Protein AF-A0A914T4J1-F1 (afdb_monomer_lite)

pLDDT: mean 85.5, std 11.5, range [46.81, 94.56]

Secondary structure (DSSP, 8-state):
------HHHHHHHHHHHHHHHHHHHHHHHHHHHHHHHHHHT-TT-HHHHHHHHHHHHHH-TTSHHHHHHHH-PPP-

Sequence (76 aa):
MIYPYSLHSLQINISLQSLLLTMDKQQQQEAAQHAHKSNQNNPNNHEYKAAMDNHANQLNPNNPVYEASRSGEKAQ

Radius of gyration: 27.46 Å; chains: 1; bounding box: 57×19×76 Å

Foldseek 3Di:
DDDDPPPVNVVVVVVVVVVVVVVVVVVVVVVVVVVVVCQCCPCPNPVVVVVVVLVVLCPDPVHVNVVCVVVVNDDD

Structure (mmCIF, N/CA/C/O backbone):
data_AF-A0A914T4J1-F1
#
_entry.id   AF-A0A914T4J1-F1
#
loop_
_atom_site.group_PDB
_atom_site.id
_atom_site.type_symbol
_atom_site.label_atom_id
_atom_site.label_alt_id
_atom_site.label_comp_id
_atom_site.label_asym_id
_atom_site.label_entity_id
_atom_site.label_seq_id
_atom_site.pdbx_PDB_ins_code
_atom_site.Cartn_x
_atom_site.Cartn_y
_atom_site.Cartn_z
_atom_site.occupancy
_atom_site.B_iso_or_equiv
_atom_site.auth_seq_id
_atom_site.auth_comp_id
_atom_site.auth_asym_id
_atom_site.auth_atom_id
_atom_site.pdbx_PDB_model_num
ATOM 1 N N . MET A 1 1 ? 38.954 -5.071 -44.816 1.00 46.81 1 MET A N 1
ATOM 2 C CA . MET A 1 1 ? 38.765 -3.771 -44.138 1.00 46.81 1 MET A CA 1
ATOM 3 C C . MET A 1 1 ? 38.256 -4.058 -42.734 1.00 46.81 1 MET A C 1
ATOM 5 O O . MET A 1 1 ? 37.075 -4.321 -42.571 1.00 46.81 1 MET A O 1
ATOM 9 N N . ILE A 1 2 ? 39.155 -4.157 -41.754 1.00 52.34 2 ILE A N 1
ATOM 10 C CA . ILE A 1 2 ? 38.811 -4.473 -40.360 1.00 52.34 2 ILE A CA 1
ATOM 11 C C . ILE A 1 2 ? 38.777 -3.136 -39.619 1.00 52.34 2 ILE A C 1
ATOM 13 O O . ILE A 1 2 ? 39.807 -2.475 -39.546 1.00 52.34 2 ILE A O 1
ATOM 17 N N . TYR A 1 3 ? 37.608 -2.708 -39.141 1.00 49.41 3 TYR A N 1
ATOM 18 C CA . TYR A 1 3 ? 37.469 -1.500 -38.323 1.00 49.41 3 TYR A CA 1
ATOM 19 C C . TYR A 1 3 ? 37.858 -1.840 -36.877 1.00 49.41 3 TYR A C 1
ATOM 21 O O . TYR A 1 3 ? 37.126 -2.601 -36.238 1.00 49.41 3 TYR A O 1
ATOM 29 N N . PRO A 1 4 ? 38.978 -1.339 -36.325 1.00 62.69 4 PRO A N 1
ATOM 30 C CA . PRO A 1 4 ? 39.278 -1.579 -34.926 1.00 62.69 4 PRO A CA 1
ATOM 31 C C . PRO A 1 4 ? 38.406 -0.649 -34.079 1.00 62.69 4 PRO A C 1
ATOM 33 O O . PRO A 1 4 ? 38.582 0.569 -34.088 1.00 62.69 4 PRO A O 1
ATOM 36 N N . TYR A 1 5 ? 37.471 -1.219 -33.320 1.00 61.47 5 TYR A N 1
ATOM 37 C CA . TYR A 1 5 ? 36.946 -0.533 -32.143 1.00 61.47 5 TYR A CA 1
ATOM 38 C C . TYR A 1 5 ? 38.141 -0.194 -31.240 1.00 61.47 5 TYR A C 1
ATOM 40 O O . TYR A 1 5 ? 38.844 -1.092 -30.777 1.00 61.47 5 TYR A O 1
ATOM 48 N N . SER A 1 6 ? 38.427 1.092 -31.022 1.00 69.88 6 SER A N 1
ATOM 49 C CA . SER A 1 6 ? 39.488 1.490 -30.092 1.00 69.88 6 SER A CA 1
ATOM 50 C C . SER A 1 6 ? 39.045 1.192 -28.658 1.00 69.88 6 SER A C 1
ATOM 52 O O . SER A 1 6 ? 37.852 1.265 -28.347 1.00 69.88 6 SER A O 1
ATOM 54 N N . LEU A 1 7 ? 39.988 0.895 -27.762 1.00 74.81 7 LEU A N 1
ATOM 55 C CA . LEU A 1 7 ? 39.717 0.626 -26.343 1.00 74.81 7 LEU A CA 1
ATOM 56 C C . LEU A 1 7 ? 38.819 1.702 -25.696 1.00 74.81 7 LEU A C 1
ATOM 58 O O . LEU A 1 7 ? 37.955 1.395 -24.879 1.00 74.81 7 LEU A O 1
ATOM 62 N N . HIS A 1 8 ? 38.963 2.955 -26.132 1.00 73.75 8 HIS A N 1
ATOM 63 C CA . HIS A 1 8 ? 38.145 4.079 -25.684 1.00 73.75 8 HIS A CA 1
ATOM 64 C C . HIS A 1 8 ? 36.667 3.938 -26.085 1.00 73.75 8 HIS A C 1
ATOM 66 O O . HIS A 1 8 ? 35.777 4.143 -25.263 1.00 73.75 8 HIS A O 1
ATOM 72 N N . SER A 1 9 ? 36.393 3.520 -27.324 1.00 76.75 9 SER A N 1
ATOM 73 C CA . SER A 1 9 ? 35.022 3.299 -27.806 1.00 76.75 9 SER A CA 1
ATOM 74 C C . SER A 1 9 ? 34.316 2.142 -27.085 1.00 76.75 9 SER A C 1
ATOM 76 O O . SER A 1 9 ? 33.120 2.221 -26.807 1.00 76.75 9 SER A O 1
ATOM 78 N N . LEU A 1 10 ? 35.054 1.092 -26.710 1.00 81.69 10 LEU A N 1
ATOM 79 C CA . LEU A 1 10 ? 34.514 -0.020 -25.926 1.00 81.69 10 LEU A CA 1
ATOM 80 C C . LEU A 1 10 ? 34.184 0.413 -24.491 1.00 81.69 10 LEU A C 1
ATOM 82 O O . LEU A 1 10 ? 33.106 0.097 -23.989 1.00 81.69 10 LEU A O 1
ATOM 86 N N . GLN A 1 11 ? 35.070 1.193 -23.862 1.00 84.06 11 GLN A N 1
ATOM 87 C CA . GLN A 1 11 ? 34.841 1.729 -22.519 1.00 84.06 11 GLN A CA 1
ATOM 88 C C . GLN A 1 11 ? 33.591 2.620 -22.464 1.00 84.06 11 GLN A C 1
ATOM 90 O O . GLN A 1 11 ? 32.816 2.536 -21.509 1.00 84.06 11 GLN A O 1
ATOM 95 N N . ILE A 1 12 ? 33.358 3.434 -23.500 1.00 84.88 12 ILE A N 1
ATOM 96 C CA . ILE A 1 12 ? 32.144 4.255 -23.627 1.00 84.88 12 ILE A CA 1
ATOM 97 C C . ILE A 1 12 ? 30.895 3.370 -23.685 1.00 84.88 12 ILE A C 1
ATOM 99 O O . ILE A 1 12 ? 29.961 3.577 -22.912 1.00 84.88 12 ILE A O 1
ATOM 103 N N . ASN A 1 13 ? 30.889 2.347 -24.542 1.00 86.25 13 ASN A N 1
ATOM 104 C CA . ASN A 1 13 ? 29.740 1.449 -24.672 1.00 86.25 13 ASN A CA 1
ATOM 105 C C . ASN A 1 13 ? 29.429 0.700 -23.371 1.00 86.25 13 ASN A C 1
ATOM 107 O O . ASN A 1 13 ? 28.260 0.551 -23.017 1.00 86.25 13 ASN A O 1
ATOM 111 N N . ILE A 1 14 ? 30.449 0.245 -22.641 1.00 90.62 14 ILE A N 1
ATOM 112 C CA . ILE A 1 14 ? 30.272 -0.418 -21.339 1.00 90.62 14 ILE A CA 1
ATOM 113 C C . ILE A 1 14 ? 29.686 0.557 -20.310 1.00 90.62 14 ILE A C 1
ATOM 115 O O . ILE A 1 14 ? 28.784 0.197 -19.549 1.00 90.62 14 ILE A O 1
ATOM 119 N N . SER A 1 15 ? 30.163 1.803 -20.312 1.00 91.75 15 SER A N 1
ATOM 120 C CA . SER A 1 15 ? 29.700 2.836 -19.381 1.00 91.75 15 SER A CA 1
ATOM 121 C C . SER A 1 15 ? 28.225 3.184 -19.618 1.00 91.75 15 SER A C 1
ATOM 123 O O . SER A 1 15 ? 27.452 3.260 -18.666 1.00 91.75 15 SER A O 1
ATOM 125 N N . LEU A 1 16 ? 27.802 3.306 -20.882 1.00 91.81 16 LEU A N 1
ATOM 126 C CA . LEU A 1 16 ? 26.404 3.570 -21.243 1.00 91.81 16 LEU A CA 1
ATOM 127 C C . LEU A 1 16 ? 25.469 2.402 -20.900 1.00 91.81 16 LEU A C 1
ATOM 129 O O . LEU A 1 16 ? 24.385 2.626 -20.366 1.00 91.81 16 LEU A O 1
ATOM 133 N N . GLN A 1 17 ? 25.892 1.157 -21.141 1.00 92.56 17 GLN A N 1
ATOM 134 C CA . GLN A 1 17 ? 25.117 -0.031 -20.753 1.00 92.56 17 GLN A CA 1
ATOM 135 C C . GLN A 1 17 ? 24.949 -0.132 -19.234 1.00 92.56 17 GLN A C 1
ATOM 137 O O . GLN A 1 17 ? 23.869 -0.467 -18.750 1.00 92.56 17 GLN A O 1
ATOM 142 N N . SER A 1 18 ? 26.000 0.198 -18.479 1.00 92.19 18 SER A N 1
ATOM 143 C CA . SER A 1 18 ? 25.946 0.206 -17.014 1.00 92.19 18 SER A CA 1
ATOM 144 C C . SER A 1 18 ? 24.957 1.253 -16.498 1.00 92.19 18 SER A C 1
ATOM 146 O O . SER A 1 18 ? 24.176 0.957 -15.596 1.00 92.19 18 SER A O 1
ATOM 148 N N . LEU A 1 19 ? 24.940 2.445 -17.107 1.00 94.12 19 LEU A N 1
ATOM 149 C CA . LEU A 1 19 ? 24.001 3.513 -16.761 1.00 94.12 19 LEU A CA 1
ATOM 150 C C . LEU A 1 19 ? 22.544 3.119 -17.048 1.00 94.12 19 LEU A C 1
ATOM 152 O O . LEU A 1 19 ? 21.685 3.276 -16.178 1.00 94.12 19 LEU A O 1
ATOM 156 N N . LEU A 1 20 ? 22.274 2.554 -18.229 1.00 93.12 20 LEU A N 1
ATOM 157 C CA . LEU A 1 20 ? 20.941 2.061 -18.594 1.00 93.12 20 LEU A CA 1
ATOM 158 C C . LEU A 1 20 ? 20.449 1.003 -17.600 1.00 93.12 20 LEU A C 1
ATOM 160 O O . LEU A 1 20 ? 19.356 1.128 -17.055 1.00 93.12 20 LEU A O 1
ATOM 164 N N . LEU A 1 21 ? 21.305 0.035 -17.260 1.00 93.81 21 LEU A N 1
ATOM 165 C CA . LEU A 1 21 ? 20.968 -0.999 -16.285 1.00 93.81 21 LEU A CA 1
ATOM 166 C C . LEU A 1 21 ? 20.643 -0.418 -14.899 1.00 93.81 21 LEU A C 1
ATOM 168 O O . LEU A 1 21 ? 19.770 -0.936 -14.202 1.00 93.81 21 LEU A O 1
ATOM 172 N N . THR A 1 22 ? 21.345 0.634 -14.465 1.00 91.75 22 THR A N 1
ATOM 173 C CA . THR A 1 22 ? 21.050 1.280 -13.176 1.00 91.75 22 THR A CA 1
ATOM 174 C C . THR A 1 22 ? 19.733 2.044 -13.186 1.00 91.75 22 THR A C 1
ATOM 176 O O . THR A 1 22 ? 18.995 1.961 -12.206 1.00 91.75 22 THR A O 1
ATOM 179 N N . MET A 1 23 ? 19.404 2.718 -14.289 1.00 90.19 23 MET A N 1
ATOM 180 C CA . MET A 1 23 ? 18.124 3.411 -14.439 1.00 90.19 23 MET A CA 1
ATOM 181 C C . MET A 1 23 ? 16.947 2.429 -14.424 1.00 90.19 23 MET A C 1
ATOM 183 O O . MET A 1 23 ? 15.964 2.661 -13.720 1.00 90.19 23 MET A O 1
ATOM 187 N N . ASP A 1 24 ? 17.071 1.296 -15.118 1.00 94.06 24 ASP A N 1
ATOM 188 C CA . ASP A 1 24 ? 16.032 0.260 -15.129 1.00 94.06 24 ASP A CA 1
ATOM 189 C C . ASP A 1 24 ? 15.815 -0.333 -13.730 1.00 94.06 24 ASP A C 1
ATOM 191 O O . ASP A 1 24 ? 14.681 -0.519 -13.282 1.00 94.06 24 ASP A O 1
ATOM 195 N N . LYS A 1 25 ? 16.907 -0.583 -12.994 1.00 91.88 25 LYS A N 1
ATOM 196 C CA . LYS A 1 25 ? 16.833 -1.073 -11.610 1.00 91.88 25 LYS A CA 1
ATOM 197 C C . LYS A 1 25 ? 16.152 -0.078 -10.671 1.00 91.88 25 LYS A C 1
ATOM 199 O O . LYS A 1 25 ? 15.418 -0.512 -9.787 1.00 91.88 25 LYS A O 1
ATOM 204 N N . GLN A 1 26 ? 16.372 1.225 -10.853 1.00 90.00 26 GLN A N 1
ATOM 205 C CA . GLN A 1 26 ? 15.699 2.256 -10.056 1.00 90.00 26 GLN A CA 1
ATOM 206 C C . GLN A 1 26 ? 14.189 2.261 -10.315 1.00 90.00 26 GLN A C 1
ATOM 208 O O . GLN A 1 26 ? 13.413 2.154 -9.366 1.00 90.00 26 GLN A O 1
ATOM 213 N N . GLN A 1 27 ? 13.766 2.260 -11.583 1.00 89.56 27 GLN A N 1
ATOM 214 C CA . GLN A 1 27 ? 12.339 2.217 -11.926 1.00 89.56 27 GLN A CA 1
ATOM 215 C C . GLN A 1 27 ? 11.644 0.956 -11.395 1.00 89.56 27 GLN A C 1
ATOM 217 O O . GLN A 1 27 ? 10.528 1.026 -10.879 1.00 89.56 27 GLN A O 1
ATOM 222 N N . GLN A 1 28 ? 12.301 -0.205 -11.474 1.00 87.81 28 GLN A N 1
ATOM 223 C CA . GLN A 1 28 ? 11.749 -1.453 -10.941 1.00 87.81 28 GLN A CA 1
ATOM 224 C C . GLN A 1 28 ? 11.572 -1.414 -9.420 1.00 87.81 28 GLN A C 1
ATOM 226 O O . GLN A 1 28 ? 10.562 -1.899 -8.906 1.00 87.81 28 GLN A O 1
ATOM 231 N N . GLN A 1 29 ? 12.529 -0.836 -8.691 1.00 88.69 29 GLN A N 1
ATOM 232 C CA . GLN A 1 29 ? 12.431 -0.697 -7.239 1.00 88.69 29 GLN A CA 1
ATOM 233 C C . GLN A 1 29 ? 11.292 0.240 -6.837 1.00 88.69 29 GLN A C 1
ATOM 235 O O . GLN A 1 29 ? 10.520 -0.101 -5.942 1.00 88.69 29 GLN A O 1
ATOM 240 N N . GLU A 1 30 ? 11.143 1.375 -7.516 1.00 90.44 30 GLU A N 1
ATOM 241 C CA . GLU A 1 30 ? 10.037 2.307 -7.280 1.00 90.44 30 GLU A CA 1
ATOM 242 C C . GLU A 1 30 ? 8.685 1.636 -7.547 1.00 90.44 30 GLU A C 1
ATOM 244 O O . GLU A 1 30 ? 7.795 1.665 -6.694 1.00 90.44 30 GLU A O 1
ATOM 249 N N . ALA A 1 31 ? 8.543 0.940 -8.677 1.00 89.56 31 ALA A N 1
ATOM 250 C CA . ALA A 1 31 ? 7.324 0.202 -9.000 1.00 89.56 31 ALA A CA 1
ATOM 251 C C . ALA A 1 31 ? 6.995 -0.872 -7.947 1.00 89.56 31 ALA A C 1
ATOM 253 O O . ALA A 1 31 ? 5.841 -1.001 -7.533 1.00 89.56 31 ALA A O 1
ATOM 254 N N . ALA A 1 32 ? 8.002 -1.608 -7.465 1.00 89.81 32 ALA A N 1
ATOM 255 C CA . ALA A 1 32 ? 7.824 -2.606 -6.413 1.00 89.81 32 ALA A CA 1
ATOM 256 C C . ALA A 1 32 ? 7.379 -1.976 -5.081 1.00 89.81 32 ALA A C 1
ATOM 258 O O . ALA A 1 32 ? 6.485 -2.505 -4.415 1.00 89.81 32 ALA A O 1
ATOM 259 N N . GLN A 1 33 ? 7.947 -0.825 -4.708 1.00 89.38 33 GLN A N 1
ATOM 260 C CA . GLN A 1 33 ? 7.543 -0.082 -3.510 1.00 89.38 33 GLN A CA 1
ATOM 261 C C . GLN A 1 33 ? 6.101 0.418 -3.616 1.00 89.38 33 GLN A C 1
ATOM 263 O O . GLN A 1 33 ? 5.311 0.244 -2.683 1.00 89.38 33 GLN A O 1
ATOM 268 N N . HIS A 1 34 ? 5.737 0.996 -4.762 1.00 88.06 34 HIS A N 1
ATOM 269 C CA . HIS A 1 34 ? 4.375 1.448 -5.020 1.00 88.06 34 HIS A CA 1
ATOM 270 C C . HIS A 1 34 ? 3.376 0.288 -4.963 1.00 88.06 34 HIS A C 1
ATOM 272 O O . HIS A 1 34 ? 2.348 0.408 -4.298 1.00 88.06 34 HIS A O 1
ATOM 278 N N . ALA A 1 35 ? 3.689 -0.856 -5.579 1.00 88.50 35 ALA A N 1
ATOM 279 C CA . ALA A 1 35 ? 2.832 -2.039 -5.544 1.00 88.50 35 ALA A CA 1
ATOM 280 C C . ALA A 1 35 ? 2.636 -2.576 -4.117 1.00 88.50 35 ALA A C 1
ATOM 282 O O . ALA A 1 35 ? 1.506 -2.866 -3.716 1.00 88.50 35 ALA A O 1
ATOM 283 N N . HIS A 1 36 ? 3.709 -2.659 -3.322 1.00 86.88 36 HIS A N 1
ATOM 284 C CA . HIS A 1 36 ? 3.619 -3.108 -1.934 1.00 86.88 36 HIS A CA 1
ATOM 285 C C . HIS A 1 36 ? 2.729 -2.183 -1.101 1.00 86.88 36 HIS A C 1
ATOM 287 O O . HIS A 1 36 ? 1.802 -2.646 -0.434 1.00 86.88 36 HIS A O 1
ATOM 293 N N . LYS A 1 37 ? 2.945 -0.867 -1.207 1.00 88.12 37 LYS A N 1
ATOM 294 C CA . LYS A 1 37 ? 2.148 0.123 -0.479 1.00 88.12 37 LYS A CA 1
ATOM 295 C C . LYS A 1 37 ? 0.676 0.092 -0.888 1.00 88.12 37 LYS A C 1
ATOM 297 O O . LYS A 1 37 ? -0.194 0.208 -0.026 1.00 88.12 37 LYS A O 1
ATOM 302 N N . SER A 1 38 ? 0.387 -0.081 -2.175 1.00 87.56 38 SER A N 1
ATOM 303 C CA . SER A 1 38 ? -0.987 -0.206 -2.668 1.00 87.56 38 SER A CA 1
ATOM 304 C C . SER A 1 38 ? -1.672 -1.461 -2.126 1.00 87.56 38 SER A C 1
ATOM 306 O O . SER A 1 38 ? -2.804 -1.376 -1.663 1.00 87.56 38 SER A O 1
ATOM 308 N N . ASN A 1 39 ? -0.982 -2.606 -2.098 1.00 88.50 39 ASN A N 1
ATOM 309 C CA . ASN A 1 39 ? -1.526 -3.851 -1.545 1.00 88.50 39 ASN A CA 1
ATOM 310 C C . ASN A 1 39 ? -1.773 -3.769 -0.034 1.00 88.50 39 ASN A C 1
ATOM 312 O O . ASN A 1 39 ? -2.791 -4.269 0.446 1.00 88.50 39 ASN A O 1
ATOM 316 N N . GLN A 1 40 ? -0.876 -3.120 0.712 1.00 89.50 4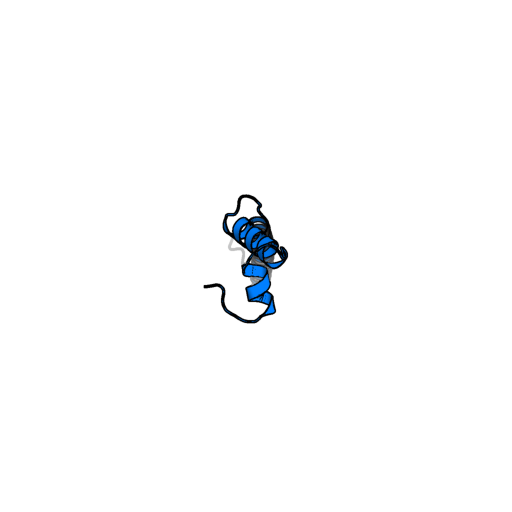0 GLN A N 1
ATOM 317 C CA . GLN A 1 40 ? -1.046 -2.917 2.152 1.00 89.50 40 GLN A CA 1
ATOM 318 C C . GLN A 1 40 ? -2.250 -2.036 2.486 1.00 89.50 40 GLN A C 1
ATOM 320 O O . GLN A 1 40 ? -2.887 -2.267 3.502 1.00 89.50 40 GLN A O 1
ATOM 325 N N . ASN A 1 41 ? -2.575 -1.052 1.643 1.00 90.06 41 ASN A N 1
ATOM 326 C CA . ASN A 1 41 ? -3.689 -0.123 1.867 1.00 90.06 41 ASN A CA 1
ATOM 327 C C . ASN A 1 41 ? -4.950 -0.482 1.067 1.00 90.06 41 ASN A C 1
ATOM 329 O O . ASN A 1 41 ? -5.869 0.328 0.958 1.00 90.06 41 ASN A O 1
ATOM 333 N N . ASN A 1 42 ? -4.994 -1.673 0.469 1.00 91.94 42 ASN A N 1
ATOM 334 C CA . ASN A 1 42 ? -6.143 -2.119 -0.301 1.00 91.94 42 ASN A CA 1
ATOM 335 C C . ASN A 1 42 ? -7.273 -2.539 0.659 1.00 91.94 42 ASN A C 1
ATOM 337 O O . ASN A 1 42 ? -7.092 -3.508 1.396 1.00 91.94 42 ASN A O 1
ATOM 341 N N . PRO A 1 43 ? -8.457 -1.900 0.633 1.00 88.69 43 PRO A N 1
ATOM 342 C CA . PRO A 1 43 ? -9.575 -2.273 1.502 1.00 88.69 43 PRO A CA 1
ATOM 343 C C . PRO A 1 43 ? -10.101 -3.695 1.253 1.00 88.69 43 PRO A C 1
ATOM 345 O O . PRO A 1 43 ? -10.706 -4.283 2.145 1.00 88.69 43 PRO A O 1
ATOM 348 N N . ASN A 1 44 ? -9.841 -4.264 0.071 1.00 91.94 44 ASN A N 1
ATOM 349 C CA . ASN A 1 44 ? -10.175 -5.650 -0.262 1.00 91.94 44 ASN A CA 1
ATOM 350 C C . ASN A 1 44 ? -9.092 -6.652 0.182 1.00 91.94 44 ASN A C 1
ATOM 352 O O . ASN A 1 44 ? -9.269 -7.856 0.004 1.00 91.94 44 ASN A O 1
ATOM 356 N N . ASN A 1 45 ? -7.964 -6.190 0.736 1.00 93.31 45 ASN A N 1
ATOM 357 C CA . ASN A 1 45 ? -6.969 -7.065 1.348 1.00 93.31 45 ASN A CA 1
ATOM 358 C C . ASN A 1 45 ? -7.463 -7.509 2.736 1.00 93.31 45 ASN A C 1
ATOM 360 O O . ASN A 1 45 ? -7.731 -6.685 3.612 1.00 93.31 45 ASN A O 1
ATOM 364 N N . HIS A 1 46 ? -7.541 -8.824 2.942 1.00 92.56 46 HIS A N 1
ATOM 365 C CA . HIS A 1 46 ? -7.946 -9.429 4.209 1.00 92.56 46 HIS A CA 1
ATOM 366 C C . HIS A 1 46 ? -7.077 -8.970 5.392 1.00 92.56 46 HIS A C 1
ATOM 368 O O . HIS A 1 46 ? -7.598 -8.707 6.473 1.00 92.56 46 HIS A O 1
ATOM 374 N N . GLU A 1 47 ? -5.765 -8.823 5.195 1.00 92.88 47 GLU A N 1
ATOM 375 C CA . GLU A 1 47 ? -4.841 -8.371 6.242 1.00 92.88 47 GLU A CA 1
ATOM 376 C C . GLU A 1 47 ? -5.113 -6.918 6.646 1.00 92.88 47 GLU A C 1
ATOM 378 O O . GLU A 1 47 ? -5.145 -6.603 7.836 1.00 92.88 47 GLU A O 1
ATOM 383 N N . TYR A 1 48 ? -5.377 -6.043 5.668 1.00 93.06 48 TYR A N 1
ATOM 384 C CA . TYR A 1 48 ? -5.753 -4.650 5.923 1.00 93.06 48 TYR A CA 1
ATOM 385 C C . TYR A 1 48 ? -7.066 -4.574 6.704 1.00 93.06 48 TYR A C 1
ATOM 387 O O . TYR A 1 48 ? -7.167 -3.846 7.693 1.00 93.06 48 TYR A O 1
ATOM 395 N N . LYS A 1 49 ? -8.060 -5.370 6.298 1.00 94.06 49 LYS A N 1
ATOM 396 C CA . LYS A 1 49 ? -9.354 -5.436 6.975 1.0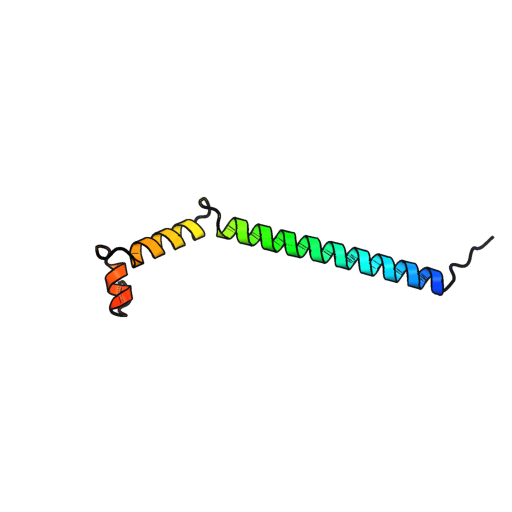0 94.06 49 LYS A CA 1
ATOM 397 C C . LYS A 1 49 ? -9.211 -5.906 8.425 1.00 94.06 49 LYS A C 1
ATOM 399 O O . LYS A 1 49 ? -9.707 -5.231 9.322 1.00 94.06 49 LYS A O 1
ATOM 404 N N . ALA A 1 50 ? -8.475 -6.991 8.660 1.00 93.19 50 ALA A N 1
ATOM 405 C CA . ALA A 1 50 ? -8.210 -7.502 10.002 1.00 93.19 50 ALA A CA 1
ATOM 406 C C . ALA A 1 50 ? -7.470 -6.477 10.878 1.00 93.19 50 ALA A C 1
ATOM 408 O O . ALA A 1 50 ? -7.816 -6.297 12.044 1.00 93.19 50 ALA A O 1
ATOM 409 N N . ALA A 1 51 ? -6.486 -5.761 10.323 1.00 92.44 51 ALA A N 1
ATOM 410 C CA . ALA A 1 51 ? -5.780 -4.703 11.042 1.00 92.44 51 ALA A CA 1
ATOM 411 C C . ALA A 1 51 ? -6.715 -3.546 11.439 1.00 92.44 51 ALA A C 1
ATOM 413 O O . ALA A 1 51 ? -6.658 -3.073 12.575 1.00 92.44 51 ALA A O 1
ATOM 414 N N . MET A 1 52 ? -7.601 -3.119 10.534 1.00 94.19 52 MET A N 1
ATOM 415 C CA . MET A 1 52 ? -8.583 -2.064 10.806 1.00 94.19 52 MET A CA 1
ATOM 416 C C . MET A 1 52 ? -9.628 -2.489 11.841 1.00 94.19 52 MET A C 1
ATOM 418 O O . MET A 1 52 ? -9.948 -1.708 12.736 1.00 94.19 52 MET A O 1
ATOM 422 N N . ASP A 1 53 ? -10.128 -3.722 11.762 1.00 94.06 53 ASP A N 1
ATOM 423 C CA . ASP A 1 53 ? -11.093 -4.249 12.729 1.00 94.06 53 ASP A CA 1
ATOM 424 C C . ASP A 1 53 ? -10.446 -4.397 14.120 1.00 94.06 53 ASP A C 1
ATOM 426 O O . ASP A 1 53 ? -11.038 -4.003 15.126 1.00 94.06 53 ASP A O 1
ATOM 430 N N . ASN A 1 54 ? -9.194 -4.862 14.192 1.00 93.06 54 ASN A N 1
ATOM 431 C CA . ASN A 1 54 ? -8.426 -4.906 15.441 1.00 93.06 54 ASN A CA 1
ATOM 432 C C . ASN A 1 54 ? -8.242 -3.510 16.045 1.00 93.06 54 ASN A C 1
ATOM 434 O O . ASN A 1 54 ? -8.474 -3.324 17.239 1.00 93.06 54 ASN A O 1
ATOM 438 N N . HIS A 1 55 ? -7.874 -2.525 15.224 1.00 94.12 55 HIS A N 1
ATOM 439 C CA . HIS A 1 55 ? -7.742 -1.137 15.660 1.00 94.12 55 HIS A CA 1
ATOM 440 C C . HIS A 1 55 ? -9.073 -0.579 16.188 1.00 94.12 55 HIS A C 1
ATOM 442 O O . HIS A 1 55 ? -9.111 0.037 17.250 1.00 94.12 55 HIS A O 1
ATOM 448 N N . ALA A 1 56 ? -10.186 -0.846 15.500 1.00 94.56 56 ALA A N 1
ATOM 449 C CA . ALA A 1 56 ? -11.510 -0.437 15.961 1.00 94.56 56 ALA A CA 1
ATOM 450 C C . ALA A 1 56 ? -11.884 -1.092 17.303 1.00 94.56 56 ALA A C 1
ATOM 452 O O . ALA A 1 56 ? -12.375 -0.416 18.207 1.00 94.56 56 ALA A O 1
ATOM 453 N N . ASN A 1 57 ? -11.601 -2.387 17.465 1.00 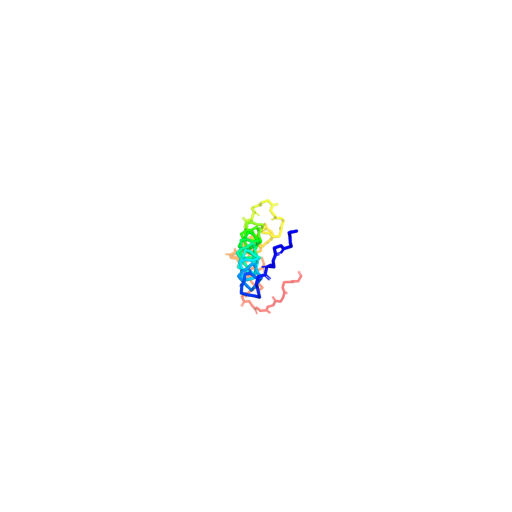93.56 57 ASN A N 1
ATOM 454 C CA . ASN A 1 57 ? -11.861 -3.123 18.703 1.00 93.56 57 ASN A CA 1
ATOM 455 C C . ASN A 1 57 ? -11.036 -2.591 19.882 1.00 93.56 57 ASN A C 1
ATOM 457 O O . ASN A 1 57 ? -11.558 -2.477 20.987 1.00 93.56 57 ASN A O 1
ATOM 461 N N . GLN A 1 58 ? -9.780 -2.204 19.644 1.00 91.56 58 GLN A N 1
ATOM 462 C CA . GLN A 1 58 ? -8.907 -1.590 20.651 1.00 91.56 58 GLN A CA 1
ATOM 463 C C . GLN A 1 58 ? -9.340 -0.183 21.073 1.00 91.56 58 GLN A C 1
ATOM 465 O O . GLN A 1 58 ? -8.907 0.286 22.121 1.00 91.56 58 GLN A O 1
ATOM 470 N N . LEU A 1 59 ? -10.158 0.507 20.274 1.00 93.94 59 LEU A N 1
ATOM 471 C CA . LEU A 1 59 ? -10.644 1.860 20.568 1.00 93.94 59 LEU A CA 1
ATOM 472 C C . LEU A 1 59 ? -12.088 1.895 21.079 1.00 93.94 59 LEU A C 1
ATOM 474 O O . LEU A 1 59 ? -12.564 2.955 21.482 1.00 93.94 59 LEU A O 1
ATOM 478 N N . ASN A 1 60 ? -12.788 0.762 21.078 1.00 93.50 60 ASN A N 1
ATOM 479 C CA . ASN A 1 60 ? -14.166 0.676 21.540 1.00 93.50 60 ASN A CA 1
ATOM 480 C C . ASN A 1 60 ? -14.218 0.253 23.021 1.00 93.50 60 ASN A C 1
ATOM 482 O O . ASN A 1 60 ? -14.023 -0.929 23.292 1.00 93.50 60 ASN A O 1
ATOM 486 N N . PRO A 1 61 ? -14.565 1.142 23.972 1.00 92.12 61 PRO A N 1
ATOM 487 C CA . PRO A 1 61 ? -14.623 0.804 25.398 1.00 92.12 61 PRO A CA 1
ATOM 488 C C . PRO A 1 61 ? -15.673 -0.258 25.752 1.00 92.12 61 PRO A C 1
ATOM 490 O O . PRO A 1 61 ? -15.603 -0.862 26.814 1.00 92.12 61 PRO A O 1
ATOM 493 N N . ASN A 1 62 ? -16.633 -0.526 24.861 1.00 93.81 62 ASN A N 1
ATOM 494 C CA . ASN A 1 62 ? -17.603 -1.607 25.041 1.00 93.81 62 ASN A CA 1
ATOM 495 C C . ASN A 1 62 ? -17.092 -2.9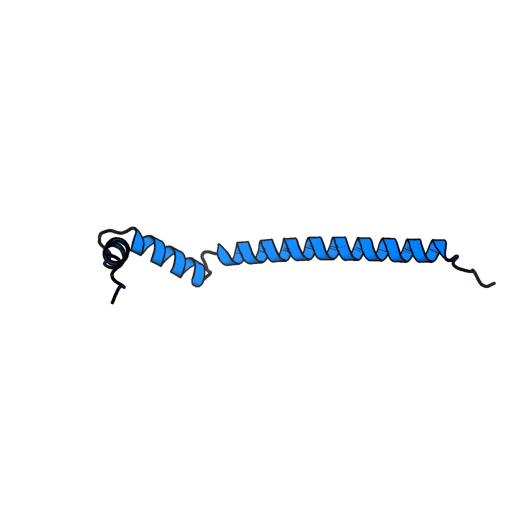65 24.525 1.00 93.81 62 ASN A C 1
ATOM 497 O O . ASN A 1 62 ? -17.807 -3.961 24.616 1.00 93.81 62 ASN A O 1
ATOM 501 N N . ASN A 1 63 ? -15.898 -3.017 23.928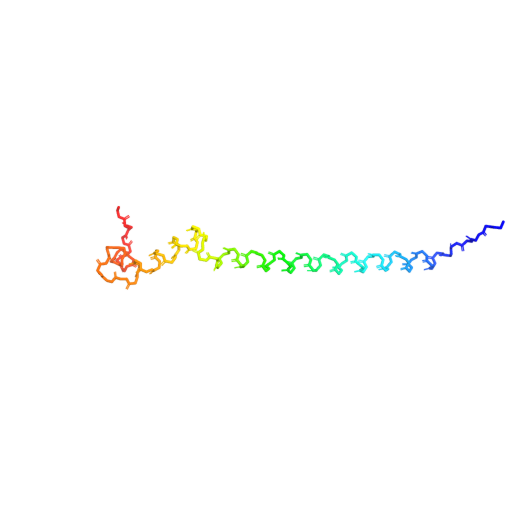 1.00 92.00 63 ASN A N 1
ATOM 502 C CA . ASN A 1 63 ? -15.281 -4.248 23.450 1.00 92.00 63 ASN A CA 1
ATOM 503 C C . ASN A 1 63 ? -14.284 -4.771 24.505 1.00 92.00 63 ASN A C 1
ATOM 505 O O . ASN A 1 63 ? -13.429 -4.007 24.947 1.00 92.00 63 ASN A O 1
ATOM 509 N N . PRO A 1 64 ? -14.313 -6.062 24.880 1.00 89.56 64 PRO A N 1
ATOM 510 C CA . PRO A 1 64 ? -13.381 -6.624 25.867 1.00 89.56 64 PRO A CA 1
ATOM 511 C C . PRO A 1 64 ? -11.895 -6.458 25.496 1.00 89.56 64 PRO A C 1
ATOM 513 O O . PRO A 1 64 ? -11.042 -6.381 26.379 1.00 89.56 64 PRO A O 1
ATOM 516 N N . VAL A 1 65 ? -11.569 -6.353 24.203 1.00 89.00 65 VAL A N 1
ATOM 517 C CA . VAL A 1 65 ? -10.197 -6.110 23.724 1.00 89.00 65 VAL A CA 1
ATOM 518 C C . VAL A 1 65 ? -9.673 -4.735 24.157 1.00 89.00 65 VAL A C 1
ATOM 520 O O . VAL A 1 65 ? -8.472 -4.589 24.392 1.00 89.00 65 VAL A O 1
ATOM 523 N N . TYR A 1 66 ? -10.548 -3.735 24.306 1.00 89.81 66 TYR A N 1
ATOM 524 C CA . TYR A 1 66 ? -10.170 -2.423 24.832 1.00 89.81 66 TYR A CA 1
ATOM 525 C C . TYR A 1 66 ? -9.642 -2.547 26.264 1.00 89.81 66 TYR A C 1
ATOM 527 O O . TYR A 1 66 ? -8.530 -2.101 26.542 1.00 89.81 66 TYR A O 1
ATOM 535 N N . GLU A 1 67 ? -10.371 -3.225 27.150 1.00 87.69 67 GLU A N 1
ATOM 536 C CA . GLU A 1 67 ? -9.957 -3.415 28.547 1.00 87.69 67 GLU A CA 1
ATOM 537 C C . GLU A 1 67 ? -8.665 -4.234 28.659 1.00 87.69 67 GLU A C 1
ATOM 539 O O . GLU A 1 67 ? -7.753 -3.854 29.396 1.00 87.69 67 GLU A O 1
ATOM 544 N N . ALA A 1 68 ? -8.518 -5.295 27.859 1.00 87.00 68 ALA A N 1
ATOM 545 C CA . ALA A 1 68 ? -7.275 -6.066 27.765 1.00 87.00 68 ALA A CA 1
ATOM 546 C C . ALA A 1 68 ? -6.076 -5.177 27.364 1.00 87.00 68 ALA A C 1
ATOM 548 O O . ALA A 1 68 ? -5.002 -5.237 27.964 1.00 87.00 68 ALA A O 1
ATOM 549 N N . SER A 1 69 ? -6.272 -4.268 26.400 1.00 83.56 69 SER A N 1
ATOM 550 C CA . SER A 1 69 ? -5.220 -3.342 25.957 1.00 83.56 69 SER A CA 1
ATOM 551 C C . SER A 1 69 ? -4.801 -2.315 27.021 1.00 83.56 69 SER A C 1
ATOM 553 O O . SER A 1 69 ? -3.681 -1.806 26.975 1.00 83.56 69 SER A O 1
ATOM 555 N N . ARG A 1 70 ? -5.682 -2.009 27.984 1.00 85.44 70 ARG A N 1
ATOM 556 C CA . ARG A 1 70 ? -5.450 -1.027 29.058 1.00 85.44 70 ARG A CA 1
ATOM 557 C C . ARG A 1 70 ? -4.932 -1.650 30.349 1.00 85.44 70 ARG A C 1
ATOM 559 O O . ARG A 1 70 ? -4.171 -1.004 31.062 1.00 85.44 70 ARG A O 1
ATOM 566 N N . SER A 1 71 ? -5.337 -2.882 30.636 1.00 84.12 71 SER A N 1
ATOM 567 C CA . SER A 1 71 ? -4.957 -3.628 31.840 1.00 84.12 71 SER A CA 1
ATOM 568 C C . SER A 1 71 ? -3.639 -4.395 31.689 1.00 84.12 71 SER A C 1
ATOM 570 O O . SER A 1 71 ? -3.044 -4.783 32.690 1.00 84.12 71 SER A O 1
ATOM 572 N N . GLY A 1 72 ? -3.157 -4.605 30.457 1.00 73.19 72 GLY A N 1
ATOM 573 C CA . GLY A 1 72 ? -1.971 -5.428 30.195 1.00 73.19 72 GLY A CA 1
ATOM 574 C C . GLY A 1 72 ? -2.237 -6.933 30.313 1.00 73.19 72 GLY A C 1
ATOM 575 O O . GLY A 1 72 ? -1.309 -7.733 30.176 1.00 73.19 72 GLY A O 1
ATOM 576 N N . GLU A 1 73 ? -3.491 -7.332 30.536 1.00 69.62 73 GLU A N 1
ATOM 577 C CA . GLU A 1 73 ? -3.912 -8.725 30.484 1.00 69.62 73 GLU A CA 1
ATOM 578 C C . GLU A 1 73 ? -4.121 -9.151 29.029 1.00 69.62 73 GLU A C 1
ATOM 580 O O . GLU A 1 73 ? -4.704 -8.438 28.213 1.00 69.62 73 GLU A O 1
ATOM 585 N N . LYS A 1 74 ? -3.614 -10.333 28.667 1.00 60.28 74 LYS A N 1
ATOM 586 C CA . LYS A 1 74 ? -3.838 -10.885 27.328 1.00 60.28 74 LYS A CA 1
ATOM 587 C C . LYS A 1 74 ? -5.312 -11.273 27.208 1.00 60.28 74 LYS A C 1
ATOM 589 O O . LYS A 1 74 ? -5.801 -12.012 2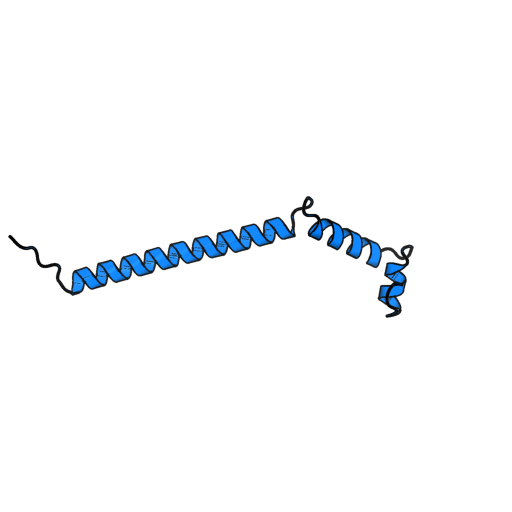8.058 1.00 60.28 74 LYS A O 1
ATOM 594 N N . ALA A 1 75 ? -5.988 -10.785 26.165 1.00 61.72 75 ALA A N 1
ATOM 595 C CA . ALA A 1 75 ? -7.346 -11.210 25.830 1.00 61.72 75 ALA A CA 1
ATOM 596 C C . ALA A 1 75 ? -7.390 -12.751 25.763 1.00 61.72 75 ALA A C 1
ATOM 598 O O . ALA A 1 75 ? -6.558 -13.344 25.070 1.00 61.72 75 ALA A O 1
ATOM 599 N N . GLN A 1 76 ? -8.274 -13.361 26.561 1.00 57.72 76 GLN A N 1
ATOM 600 C CA . GLN A 1 76 ? -8.411 -14.816 26.732 1.00 57.72 76 GLN A CA 1
ATOM 601 C C . GLN A 1 76 ? -9.109 -15.474 25.543 1.00 57.72 76 GLN A C 1
ATOM 603 O O . GLN A 1 76 ? -10.052 -14.854 25.000 1.00 57.72 76 GLN A O 1
#